Protein AF-A0A970FYA6-F1 (afdb_monomer)

Secondary structure (DSSP, 8-state):
---PPP--SSSSTTTTTTTS---TTB-TTS-BTTTTBSS--GGG-TT---HHHHHHHHHHHHHHHHTS-HHHHHHHHHHHSTT--GGGT----

Mean predicted aligned error: 9.99 Å

Structure (mmCIF, N/CA/C/O backbone):
data_AF-A0A970FYA6-F1
#
_entry.id   AF-A0A970FYA6-F1
#
loop_
_atom_site.group_PDB
_atom_site.id
_atom_site.type_symbol
_atom_site.label_atom_id
_atom_site.label_alt_id
_atom_site.label_comp_id
_atom_site.label_asym_id
_atom_site.label_entity_id
_atom_site.label_seq_id
_atom_site.pdbx_PDB_ins_code
_atom_site.Cartn_x
_atom_site.Cartn_y
_atom_site.Cartn_z
_atom_site.occupancy
_atom_site.B_iso_or_equiv
_atom_site.auth_seq_id
_atom_site.auth_comp_id
_atom_site.auth_asym_id
_atom_site.auth_atom_id
_atom_site.pdbx_PDB_model_num
ATOM 1 N N . MET A 1 1 ? 40.315 -9.466 -46.607 1.00 40.28 1 MET A N 1
ATOM 2 C CA . MET A 1 1 ? 39.085 -8.706 -46.953 1.00 40.28 1 MET A CA 1
ATOM 3 C C . MET A 1 1 ? 38.148 -8.871 -45.775 1.00 40.28 1 MET A C 1
ATOM 5 O O . MET A 1 1 ? 37.181 -9.623 -45.818 1.00 40.28 1 MET A O 1
ATOM 9 N N . ASP A 1 2 ? 38.530 -8.244 -44.673 1.00 38.50 2 ASP A N 1
ATOM 10 C CA . ASP A 1 2 ? 37.943 -8.470 -43.363 1.00 38.50 2 ASP A CA 1
ATOM 11 C C . ASP A 1 2 ? 36.720 -7.568 -43.234 1.00 38.50 2 ASP A C 1
ATO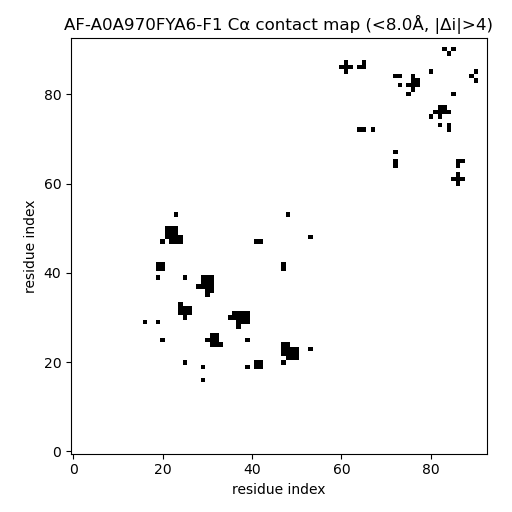M 13 O O . ASP A 1 2 ? 36.819 -6.340 -43.202 1.00 38.50 2 ASP A O 1
ATOM 17 N N . LYS A 1 3 ? 35.535 -8.187 -43.259 1.00 45.59 3 LYS A N 1
ATOM 18 C CA . LYS A 1 3 ? 34.261 -7.496 -43.061 1.00 45.59 3 LYS A CA 1
ATOM 19 C C . LYS A 1 3 ? 34.228 -6.939 -41.638 1.00 45.59 3 LYS A C 1
ATOM 21 O O . LYS A 1 3 ? 34.080 -7.681 -40.673 1.00 45.59 3 LYS A O 1
ATOM 26 N N . LYS A 1 4 ? 34.345 -5.618 -41.527 1.00 41.38 4 LYS 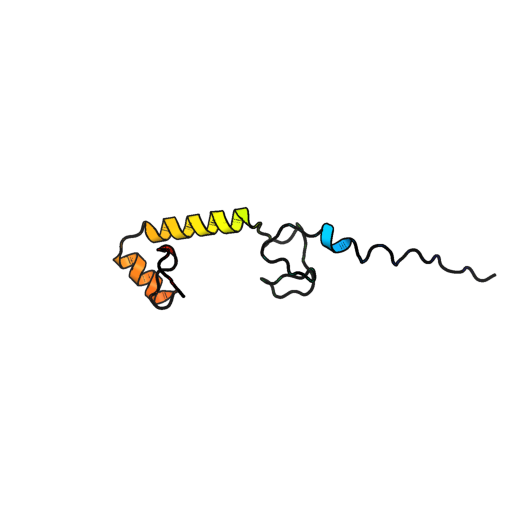A N 1
ATOM 27 C CA . LYS A 1 4 ? 34.119 -4.859 -40.295 1.00 41.38 4 LYS A CA 1
ATOM 28 C C . LYS A 1 4 ? 32.642 -5.005 -39.888 1.00 41.38 4 LYS A C 1
ATOM 30 O O . LYS A 1 4 ? 31.782 -4.701 -40.718 1.00 41.38 4 LYS A O 1
ATOM 35 N N . PRO A 1 5 ? 32.309 -5.455 -38.665 1.00 43.47 5 PRO A N 1
ATOM 36 C CA . PRO A 1 5 ? 30.925 -5.471 -38.231 1.00 43.47 5 PRO A CA 1
ATOM 37 C C . PRO A 1 5 ? 30.437 -4.039 -37.986 1.00 43.47 5 PRO A C 1
ATOM 39 O O . PRO A 1 5 ? 31.128 -3.202 -37.403 1.00 43.47 5 PRO A O 1
ATOM 42 N N . SER A 1 6 ? 29.239 -3.785 -38.501 1.00 44.16 6 SER A N 1
ATOM 43 C CA . SER A 1 6 ? 28.440 -2.572 -38.358 1.00 44.16 6 SER A CA 1
ATOM 44 C C . SER A 1 6 ? 28.220 -2.219 -36.881 1.00 44.16 6 SER A C 1
ATOM 46 O O . SER A 1 6 ? 27.725 -3.030 -36.101 1.00 44.16 6 SER A O 1
ATOM 48 N N . ASN A 1 7 ? 28.591 -0.995 -36.503 1.00 49.09 7 ASN A N 1
ATOM 49 C CA . ASN A 1 7 ? 28.502 -0.468 -35.143 1.00 49.09 7 ASN A CA 1
ATOM 50 C C . ASN A 1 7 ? 27.145 0.231 -34.915 1.00 49.09 7 ASN A C 1
ATOM 52 O O . ASN A 1 7 ? 27.089 1.445 -34.729 1.00 49.09 7 ASN A O 1
ATOM 56 N N . SER A 1 8 ? 26.044 -0.525 -34.986 1.00 47.69 8 SER A N 1
ATOM 57 C CA . SER A 1 8 ? 24.677 0.000 -34.782 1.00 47.69 8 SER A CA 1
ATOM 58 C C . SER A 1 8 ? 24.006 -0.441 -33.475 1.00 47.69 8 SER A C 1
ATOM 60 O O . SER A 1 8 ? 22.845 -0.113 -33.257 1.00 47.69 8 SER A O 1
ATOM 62 N N . ALA A 1 9 ? 24.712 -1.125 -32.574 1.00 45.69 9 ALA A N 1
ATOM 63 C CA . ALA A 1 9 ? 24.107 -1.721 -31.377 1.00 45.69 9 ALA A CA 1
ATOM 64 C C . ALA A 1 9 ? 23.981 -0.789 -30.152 1.00 45.69 9 ALA A C 1
ATOM 66 O O . ALA A 1 9 ? 23.565 -1.251 -29.101 1.00 45.69 9 ALA A O 1
ATOM 67 N N . ASN A 1 10 ? 24.335 0.500 -30.243 1.00 49.53 10 ASN A N 1
ATOM 68 C CA . ASN A 1 10 ? 24.554 1.323 -29.039 1.00 49.53 10 ASN A CA 1
ATOM 69 C C . ASN A 1 10 ? 23.705 2.607 -28.951 1.00 49.53 10 ASN A C 1
ATOM 71 O O . ASN A 1 10 ? 24.089 3.577 -28.309 1.00 49.53 10 ASN A O 1
ATOM 75 N N . LYS A 1 11 ? 22.553 2.652 -29.636 1.00 42.09 11 LYS A N 1
ATOM 76 C CA . LYS A 1 11 ? 21.628 3.807 -29.585 1.00 42.09 11 LYS A CA 1
ATOM 77 C C . LYS A 1 11 ? 20.305 3.536 -28.862 1.00 42.09 11 LYS A C 1
ATOM 79 O O . LYS A 1 11 ? 19.524 4.466 -28.696 1.00 42.09 11 LYS A O 1
ATOM 84 N N . GLN A 1 12 ? 20.044 2.294 -28.451 1.00 52.53 12 GLN A N 1
ATOM 85 C CA . GLN A 1 12 ? 18.751 1.877 -27.889 1.00 52.53 12 GLN A CA 1
ATOM 86 C C . GLN A 1 12 ? 18.725 1.827 -26.351 1.00 52.53 12 GLN A C 1
ATOM 88 O O . GLN A 1 12 ? 17.644 1.843 -25.772 1.00 52.53 12 GLN A O 1
ATOM 93 N N . GLU A 1 13 ? 19.880 1.847 -25.676 1.00 52.50 13 GLU A N 1
ATOM 94 C CA . GLU A 1 13 ? 19.947 1.699 -24.210 1.00 52.50 13 GLU A CA 1
ATOM 95 C C . GLU A 1 13 ? 19.349 2.891 -23.436 1.00 52.50 13 GLU A C 1
ATOM 97 O O . GLU A 1 13 ? 18.890 2.724 -22.311 1.00 52.50 13 GLU A O 1
ATOM 102 N N . GLY A 1 14 ? 19.273 4.080 -24.044 1.00 52.84 14 GLY A N 1
ATOM 103 C CA . GLY A 1 14 ? 18.714 5.277 -23.400 1.00 52.84 14 GLY A CA 1
ATOM 104 C C . GLY A 1 14 ? 17.191 5.442 -23.505 1.00 52.84 14 GLY A C 1
ATOM 105 O O . GLY A 1 14 ? 16.628 6.252 -22.777 1.00 52.84 14 GLY A O 1
ATOM 106 N N . LEU A 1 15 ? 16.514 4.710 -24.400 1.00 55.56 15 LEU A N 1
ATOM 107 C CA . LEU A 1 15 ? 15.069 4.866 -24.657 1.00 55.56 15 LEU A CA 1
ATOM 108 C C . LEU A 1 15 ? 14.202 3.810 -23.955 1.00 55.56 15 LEU A C 1
ATOM 110 O O . LEU A 1 15 ? 13.006 4.026 -23.798 1.00 55.56 15 LEU A O 1
ATOM 114 N N . HIS A 1 16 ? 14.802 2.723 -23.462 1.00 65.88 16 HIS A N 1
ATOM 115 C CA . HIS A 1 16 ? 14.096 1.598 -22.834 1.00 65.88 16 HIS A CA 1
ATOM 116 C C . HIS A 1 16 ? 13.249 1.996 -21.609 1.00 65.88 16 HIS A C 1
ATOM 118 O O . HIS A 1 16 ? 12.297 1.308 -21.260 1.00 65.88 16 HIS A O 1
ATOM 124 N N . MET A 1 17 ? 13.574 3.111 -20.946 1.00 67.62 17 MET A N 1
ATOM 125 C CA . MET A 1 17 ? 12.838 3.577 -19.766 1.00 67.62 17 MET A CA 1
ATOM 126 C C . MET A 1 17 ? 11.501 4.253 -20.113 1.00 67.62 17 MET A C 1
ATOM 128 O O . MET A 1 17 ? 10.585 4.222 -19.297 1.00 67.62 17 MET A O 1
ATOM 132 N N . LEU A 1 18 ? 11.362 4.824 -21.317 1.00 72.25 18 LEU A N 1
ATOM 133 C CA . LEU A 1 18 ? 10.113 5.456 -21.771 1.00 72.25 18 LEU A CA 1
ATOM 134 C C . LEU A 1 18 ? 9.038 4.426 -22.152 1.00 72.25 18 LEU A C 1
ATOM 136 O O . LEU A 1 18 ? 7.857 4.760 -22.169 1.00 72.25 18 LEU A O 1
ATOM 140 N N . ASP A 1 19 ? 9.448 3.182 -22.410 1.00 80.88 19 ASP A N 1
ATOM 141 C CA . ASP A 1 19 ? 8.558 2.059 -22.722 1.00 80.88 19 ASP A CA 1
ATOM 142 C C . ASP A 1 19 ? 8.050 1.336 -21.456 1.00 80.88 19 ASP A C 1
ATOM 144 O O . ASP A 1 19 ? 7.272 0.380 -21.537 1.00 80.88 19 ASP A O 1
ATOM 148 N N . LEU A 1 20 ? 8.495 1.764 -20.267 1.00 85.06 20 LEU A N 1
ATOM 149 C CA . LEU A 1 20 ? 8.093 1.159 -19.000 1.00 85.06 20 LEU A CA 1
ATOM 150 C C . LEU A 1 20 ? 6.683 1.608 -18.585 1.00 85.06 20 LEU A C 1
ATOM 152 O O . LEU A 1 20 ? 6.267 2.735 -18.854 1.00 85.06 20 LEU A O 1
ATOM 156 N N . PRO A 1 21 ? 5.918 0.724 -17.918 1.00 88.75 21 PRO A N 1
ATOM 157 C CA . PRO A 1 21 ? 4.537 1.005 -17.561 1.00 88.75 21 PRO A CA 1
ATOM 158 C C . PRO A 1 21 ? 4.452 2.117 -16.516 1.00 88.75 21 PRO A C 1
ATOM 160 O O . PRO A 1 21 ? 5.294 2.209 -15.623 1.00 88.75 21 PRO A O 1
ATOM 163 N N . ASN A 1 22 ? 3.364 2.887 -16.560 1.00 90.75 22 ASN A N 1
ATOM 164 C CA . ASN A 1 22 ? 3.007 3.822 -15.497 1.00 90.75 22 ASN A CA 1
ATOM 165 C C . ASN A 1 22 ? 2.546 3.049 -14.244 1.00 90.75 22 ASN A C 1
ATOM 167 O O . ASN A 1 22 ? 1.352 2.842 -14.028 1.00 90.75 22 ASN A O 1
ATOM 171 N N . CYS A 1 23 ? 3.510 2.557 -13.465 1.00 95.06 23 CYS A N 1
ATOM 172 C CA . CYS A 1 23 ? 3.305 1.696 -12.307 1.00 95.06 23 CYS A CA 1
ATOM 173 C C . CYS A 1 23 ? 3.911 2.325 -11.046 1.00 95.06 23 CYS A C 1
ATOM 175 O O . CYS A 1 23 ? 5.075 2.718 -11.056 1.00 95.06 23 CYS A O 1
ATOM 177 N N . VAL A 1 24 ? 3.167 2.343 -9.935 1.00 96.31 24 VAL A N 1
ATOM 178 C CA . VAL A 1 24 ? 3.604 2.937 -8.651 1.00 96.31 24 VAL A CA 1
ATOM 179 C C . VAL A 1 24 ? 4.841 2.277 -8.050 1.00 96.31 24 VAL A C 1
ATOM 181 O O . VAL A 1 24 ? 5.515 2.860 -7.208 1.00 96.31 24 VAL A O 1
ATOM 184 N N . SER A 1 25 ? 5.125 1.041 -8.450 1.00 96.31 25 SER A N 1
ATOM 185 C CA . SER A 1 25 ? 6.264 0.269 -7.956 1.00 96.31 25 SER A CA 1
ATOM 186 C C . SER A 1 25 ? 7.456 0.288 -8.909 1.00 96.31 25 SER A C 1
ATOM 188 O O . SER A 1 25 ? 8.412 -0.453 -8.685 1.00 96.31 25 SER A O 1
ATOM 190 N N . LEU A 1 26 ? 7.410 1.076 -9.986 1.00 95.19 26 LEU A N 1
ATOM 191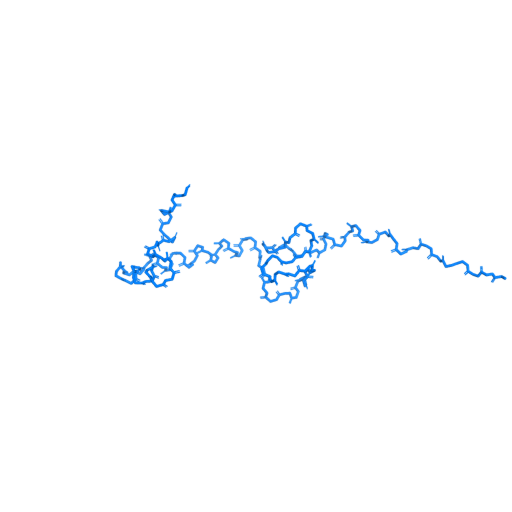 C CA . LEU A 1 26 ? 8.547 1.261 -10.880 1.00 95.19 26 LEU A CA 1
ATOM 192 C C . LEU A 1 26 ? 9.611 2.124 -10.188 1.00 95.19 26 LEU A C 1
ATOM 194 O O . LEU A 1 26 ? 9.306 3.205 -9.695 1.00 95.19 26 LEU A O 1
ATOM 198 N N . SER A 1 27 ? 10.857 1.653 -10.136 1.00 93.06 27 SER A N 1
ATOM 199 C CA . SER A 1 27 ? 11.968 2.445 -9.601 1.00 93.06 27 SER A CA 1
ATOM 200 C C . SER A 1 27 ? 12.594 3.342 -10.670 1.00 93.06 27 SER A C 1
ATOM 202 O O . SER A 1 27 ? 12.509 3.055 -11.863 1.00 93.06 27 SER A O 1
ATOM 204 N N . GLU A 1 28 ? 13.313 4.379 -10.236 1.00 89.69 28 GLU A N 1
ATOM 205 C CA . GLU A 1 28 ? 14.056 5.297 -11.117 1.00 89.69 28 GLU A CA 1
ATOM 206 C C . GLU A 1 28 ? 15.091 4.581 -12.003 1.00 89.69 28 GLU A C 1
ATOM 208 O O . GLU A 1 28 ? 15.417 5.044 -13.090 1.00 89.69 28 GLU A O 1
ATOM 213 N N . ASN A 1 29 ? 15.570 3.411 -11.571 1.00 90.00 29 ASN A N 1
ATOM 214 C CA . ASN A 1 29 ? 16.526 2.590 -12.317 1.00 90.00 29 ASN A CA 1
ATOM 215 C C . ASN A 1 29 ? 15.845 1.553 -13.235 1.00 90.00 29 ASN A C 1
ATOM 217 O O . ASN A 1 29 ? 16.511 0.650 -13.738 1.00 90.00 29 ASN A O 1
ATOM 221 N N . GLY A 1 30 ? 14.522 1.627 -13.421 1.00 91.31 30 GLY A N 1
ATOM 222 C CA . GLY A 1 30 ? 13.749 0.689 -14.244 1.00 91.31 30 GLY A CA 1
ATOM 223 C C . GLY A 1 30 ? 13.490 -0.679 -13.594 1.00 91.31 30 GLY A C 1
ATOM 224 O O . GLY A 1 30 ? 13.119 -1.637 -14.279 1.00 91.31 30 GLY A O 1
ATOM 225 N N . GLY A 1 31 ? 13.688 -0.787 -12.279 1.00 93.38 31 GLY A N 1
ATOM 226 C CA . GLY A 1 31 ? 13.394 -1.975 -11.475 1.00 93.38 31 GLY A CA 1
ATOM 227 C C . GLY A 1 31 ? 11.996 -1.943 -10.852 1.00 93.38 31 GLY A C 1
ATOM 228 O O . GLY A 1 31 ? 11.204 -1.042 -11.108 1.00 93.38 31 GLY A O 1
ATOM 229 N N . CYS A 1 32 ? 11.684 -2.925 -10.009 1.00 95.62 32 CYS A N 1
ATOM 230 C CA . CYS A 1 32 ? 10.425 -2.991 -9.269 1.00 95.62 32 CYS A CA 1
ATOM 231 C C . CYS A 1 32 ? 10.692 -2.950 -7.762 1.00 95.62 32 CYS A C 1
ATOM 233 O O . CYS A 1 32 ? 11.325 -3.862 -7.233 1.00 95.62 32 CYS A O 1
ATOM 235 N N . THR A 1 33 ? 10.195 -1.925 -7.069 1.00 96.12 33 THR A N 1
ATOM 236 C CA . THR A 1 33 ? 10.350 -1.766 -5.614 1.00 96.12 33 THR A CA 1
ATOM 237 C C . THR A 1 33 ? 9.503 -2.768 -4.830 1.00 96.12 33 THR A C 1
ATOM 239 O O . THR A 1 33 ? 9.971 -3.303 -3.833 1.00 96.12 33 THR A O 1
ATOM 242 N N . LEU A 1 34 ? 8.299 -3.093 -5.316 1.00 95.88 34 LEU A N 1
ATOM 243 C CA . LEU A 1 34 ? 7.380 -4.040 -4.671 1.00 95.88 34 LEU A CA 1
ATOM 244 C C . LEU A 1 34 ? 7.925 -5.473 -4.648 1.00 95.88 34 LEU A C 1
ATOM 246 O O . LEU A 1 34 ? 7.867 -6.144 -3.624 1.00 95.88 34 LEU A O 1
ATOM 250 N N . LEU A 1 35 ? 8.454 -5.942 -5.780 1.00 95.25 35 LEU A N 1
ATOM 251 C CA . LEU A 1 35 ? 9.015 -7.291 -5.912 1.00 95.25 35 LEU A CA 1
ATOM 252 C C . LEU A 1 35 ? 10.529 -7.332 -5.647 1.00 95.25 35 LEU A C 1
ATOM 254 O O . LEU A 1 35 ? 11.136 -8.396 -5.735 1.00 95.25 35 LEU A O 1
ATOM 258 N N . ASN A 1 36 ? 11.141 -6.180 -5.350 1.00 95.19 36 ASN A N 1
ATOM 259 C CA . ASN A 1 36 ? 12.582 -6.001 -5.171 1.00 95.19 36 ASN A CA 1
ATOM 260 C C . ASN A 1 36 ? 13.422 -6.578 -6.334 1.00 95.19 36 ASN A C 1
ATOM 262 O O . ASN A 1 36 ? 14.393 -7.311 -6.138 1.00 95.19 36 ASN A O 1
ATOM 266 N N . MET A 1 37 ? 13.023 -6.269 -7.571 1.00 93.81 37 MET A N 1
ATOM 267 C CA . MET A 1 37 ? 13.680 -6.752 -8.791 1.00 93.81 37 MET A CA 1
ATOM 268 C C . MET A 1 37 ? 14.461 -5.637 -9.482 1.00 93.81 37 MET A C 1
ATOM 270 O O . MET A 1 37 ? 14.010 -4.495 -9.550 1.00 93.81 37 MET A O 1
ATOM 274 N N . LYS A 1 38 ? 15.609 -5.981 -10.075 1.00 93.06 38 LYS A N 1
ATOM 275 C CA . LYS A 1 38 ? 16.456 -5.025 -10.813 1.00 93.06 38 LYS A CA 1
ATOM 276 C C . LYS A 1 38 ? 15.865 -4.578 -12.153 1.00 93.06 38 LYS A C 1
ATOM 278 O O . LYS A 1 38 ? 16.255 -3.533 -12.654 1.00 93.06 38 LYS A O 1
ATOM 283 N N . THR A 1 39 ? 14.938 -5.349 -12.718 1.00 91.88 39 THR A N 1
ATOM 284 C CA . THR A 1 39 ? 14.328 -5.077 -14.026 1.00 91.88 39 THR A CA 1
ATOM 285 C C . THR A 1 39 ? 12.823 -5.294 -13.942 1.00 91.88 39 THR A C 1
ATOM 287 O O . THR A 1 39 ? 12.368 -6.314 -13.422 1.00 91.88 39 THR A O 1
ATOM 290 N N . CYS A 1 40 ? 12.047 -4.323 -14.420 1.00 93.44 40 CYS A N 1
ATOM 291 C CA . CYS A 1 40 ? 10.590 -4.391 -14.458 1.00 93.44 40 CYS A CA 1
ATOM 292 C C . CYS A 1 40 ? 10.093 -5.381 -15.527 1.00 93.44 40 CYS A C 1
ATOM 294 O O . CYS A 1 40 ? 10.666 -5.489 -16.608 1.00 93.44 40 CYS A O 1
ATOM 296 N N . GLN A 1 41 ? 8.993 -6.080 -15.236 1.00 91.88 41 GLN A N 1
ATOM 297 C CA . GLN A 1 41 ? 8.355 -7.040 -16.150 1.00 91.88 41 GLN A CA 1
ATOM 298 C C . GLN A 1 41 ? 7.438 -6.379 -17.198 1.00 91.88 41 GLN A C 1
ATOM 300 O O . GLN A 1 41 ? 6.886 -7.063 -18.058 1.00 91.88 41 GLN A O 1
ATOM 305 N N . GLY A 1 42 ? 7.256 -5.059 -17.131 1.00 90.88 42 GLY A N 1
ATOM 306 C CA . GLY A 1 42 ? 6.436 -4.313 -18.083 1.00 90.88 42 GLY A CA 1
ATOM 307 C C . GLY A 1 42 ? 4.927 -4.519 -17.903 1.00 90.88 42 GLY A C 1
ATOM 308 O O . GLY A 1 42 ? 4.451 -4.846 -16.815 1.00 90.88 42 GLY A O 1
ATOM 309 N N . LEU A 1 43 ? 4.169 -4.321 -18.988 1.00 89.88 43 LEU A N 1
ATOM 310 C CA . LEU A 1 43 ? 2.697 -4.382 -19.008 1.00 89.88 43 LEU A CA 1
ATOM 311 C C . LEU A 1 43 ? 2.114 -5.762 -18.650 1.00 89.88 43 LEU A C 1
ATOM 313 O O . LEU A 1 43 ? 0.956 -5.843 -18.258 1.00 89.88 43 LEU A 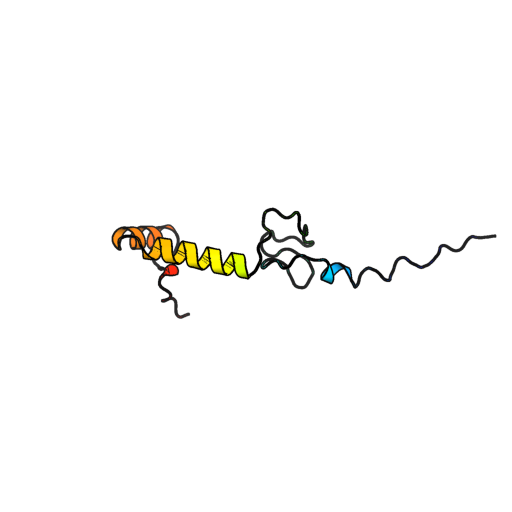O 1
ATOM 317 N N . GLY A 1 44 ? 2.898 -6.839 -18.762 1.00 89.88 44 GLY A N 1
ATOM 318 C CA . GLY A 1 44 ? 2.479 -8.196 -18.386 1.00 89.88 44 GLY A CA 1
ATOM 319 C C . GLY A 1 44 ? 2.604 -8.512 -16.890 1.00 89.88 44 GLY A C 1
ATOM 320 O O . GLY A 1 44 ? 2.322 -9.635 -16.479 1.00 89.88 44 GLY A O 1
ATOM 321 N N . CYS A 1 45 ? 3.062 -7.561 -16.072 1.00 93.50 45 CYS A N 1
ATOM 322 C CA . CYS A 1 45 ? 3.209 -7.755 -14.634 1.00 93.50 45 CYS A CA 1
ATOM 323 C C . CYS A 1 45 ? 1.836 -7.874 -13.951 1.00 93.50 45 CYS A C 1
ATOM 325 O O . CYS A 1 45 ? 1.044 -6.935 -13.969 1.00 93.50 45 CYS A O 1
ATOM 327 N N . SER A 1 46 ? 1.580 -8.992 -13.265 1.00 95.25 46 SER A N 1
ATOM 328 C CA . SER A 1 46 ? 0.336 -9.219 -12.507 1.00 95.25 46 SER A CA 1
ATOM 329 C C . SER A 1 46 ? 0.176 -8.309 -11.284 1.00 95.25 46 SER A C 1
ATOM 331 O O . SER A 1 46 ? -0.900 -8.252 -10.697 1.00 95.25 46 SER A O 1
ATOM 333 N N . PHE A 1 47 ? 1.250 -7.627 -10.882 1.00 94.31 47 PHE A N 1
ATOM 334 C CA . PHE A 1 47 ? 1.274 -6.659 -9.784 1.00 94.31 47 PHE A CA 1
ATOM 335 C C . PHE A 1 47 ? 1.303 -5.209 -10.283 1.00 94.31 47 PHE A C 1
ATOM 337 O O . PHE A 1 47 ? 1.470 -4.293 -9.479 1.00 94.31 47 PHE A O 1
ATOM 344 N N . MET A 1 48 ? 1.199 -4.991 -11.600 1.00 94.75 48 MET A N 1
ATOM 345 C CA . MET A 1 48 ? 1.170 -3.649 -12.169 1.00 94.75 48 MET A CA 1
ATOM 346 C C . MET A 1 48 ? -0.026 -2.889 -11.604 1.00 94.75 48 MET A C 1
ATOM 348 O O . MET A 1 48 ? -1.145 -3.401 -11.586 1.00 94.75 48 MET A O 1
ATOM 352 N N . LYS A 1 49 ? 0.232 -1.675 -11.124 1.00 95.44 49 LYS A N 1
ATOM 353 C CA . LYS A 1 49 ? -0.804 -0.792 -10.611 1.00 95.44 49 LYS A CA 1
ATOM 354 C C . LYS A 1 49 ? -0.435 0.651 -10.882 1.00 95.44 49 LYS A C 1
ATOM 356 O O . LYS A 1 49 ? 0.650 1.090 -10.501 1.00 95.44 49 LYS A O 1
ATOM 361 N N . SER A 1 50 ? -1.339 1.389 -11.503 1.00 94.81 50 SER A N 1
ATOM 362 C CA . SER A 1 50 ? -1.207 2.832 -11.675 1.00 94.81 50 SER A CA 1
ATOM 363 C C . SER A 1 50 ? -1.412 3.576 -10.353 1.00 94.81 50 SER A C 1
ATOM 365 O O . SER A 1 50 ? -1.957 3.044 -9.380 1.00 94.81 50 SER A O 1
ATOM 367 N N . TYR A 1 51 ? -0.978 4.837 -10.307 1.00 93.62 51 TYR A N 1
ATOM 368 C CA . TYR A 1 51 ? -1.197 5.693 -9.138 1.00 93.62 51 TYR A CA 1
ATOM 369 C C . TYR A 1 51 ? -2.687 5.891 -8.840 1.00 93.62 51 TYR A C 1
ATOM 371 O O . TYR A 1 51 ? -3.104 5.798 -7.688 1.00 93.62 51 TYR A O 1
ATOM 379 N N . GLU A 1 52 ? -3.499 6.085 -9.879 1.00 95.00 52 GLU A N 1
ATOM 380 C CA . GLU A 1 52 ? -4.947 6.243 -9.749 1.00 95.00 52 GLU A CA 1
ATOM 381 C C . GLU A 1 52 ? -5.609 4.988 -9.169 1.00 95.00 52 GLU A C 1
ATOM 383 O O . GLU A 1 52 ? -6.386 5.079 -8.218 1.00 95.00 52 GLU A O 1
ATOM 388 N N . GLU A 1 53 ? -5.265 3.799 -9.673 1.00 95.25 53 GLU A N 1
ATOM 389 C CA . GLU A 1 53 ? -5.768 2.541 -9.114 1.00 95.25 53 GLU A CA 1
ATOM 390 C C . GLU A 1 53 ? -5.331 2.360 -7.661 1.00 95.25 53 GLU A C 1
ATOM 392 O O . GLU A 1 53 ? -6.118 1.899 -6.836 1.00 95.25 53 GLU A O 1
ATOM 397 N N . MET A 1 54 ? -4.087 2.714 -7.325 1.00 95.25 54 MET A N 1
ATOM 398 C CA . MET A 1 54 ? -3.593 2.664 -5.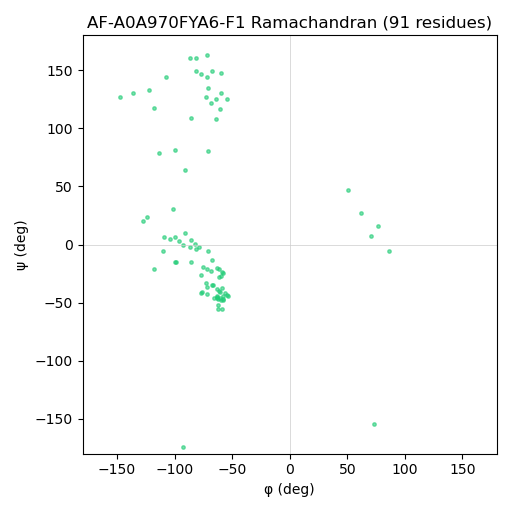950 1.00 95.25 54 MET A CA 1
ATOM 399 C C . MET A 1 54 ? -4.449 3.540 -5.036 1.00 95.25 54 MET A C 1
ATOM 401 O O . MET A 1 54 ? -5.055 3.000 -4.113 1.00 95.25 54 MET A O 1
ATOM 405 N N . VAL A 1 55 ? -4.609 4.825 -5.355 1.00 94.94 55 VAL A N 1
ATOM 406 C CA . VAL A 1 55 ? -5.425 5.762 -4.568 1.00 94.94 55 VAL A CA 1
ATOM 407 C C . VA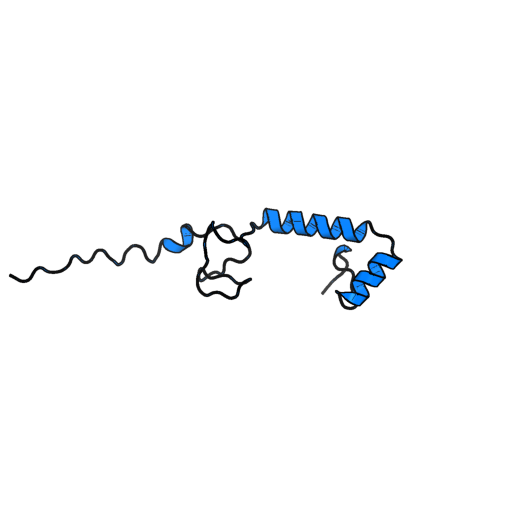L A 1 55 ? -6.874 5.286 -4.446 1.00 94.94 55 VAL A C 1
ATOM 409 O O . VAL A 1 55 ? -7.415 5.248 -3.342 1.00 94.94 55 VAL A O 1
ATOM 412 N N . ASN A 1 56 ? -7.494 4.858 -5.549 1.00 96.19 56 ASN A N 1
ATOM 413 C CA . ASN A 1 56 ? -8.883 4.396 -5.547 1.00 96.19 56 ASN A CA 1
ATOM 414 C C . ASN A 1 56 ? -9.083 3.155 -4.676 1.00 96.19 56 ASN A C 1
ATOM 416 O O . ASN A 1 56 ? -10.024 3.098 -3.886 1.00 96.19 56 ASN A O 1
ATOM 420 N N . THR A 1 57 ? -8.196 2.165 -4.792 1.00 94.62 57 THR A N 1
ATOM 421 C CA . THR A 1 57 ? -8.275 0.978 -3.934 1.00 94.62 57 THR A CA 1
ATOM 422 C C . THR A 1 57 ? -7.985 1.304 -2.476 1.00 94.62 57 THR A C 1
ATOM 424 O O . THR A 1 57 ? -8.611 0.692 -1.614 1.00 94.62 57 THR A O 1
ATOM 427 N N . THR A 1 58 ? -7.083 2.257 -2.204 1.00 94.75 58 THR A N 1
ATOM 428 C CA . THR A 1 58 ? -6.762 2.696 -0.845 1.00 94.75 58 THR A CA 1
ATOM 429 C C . THR A 1 58 ?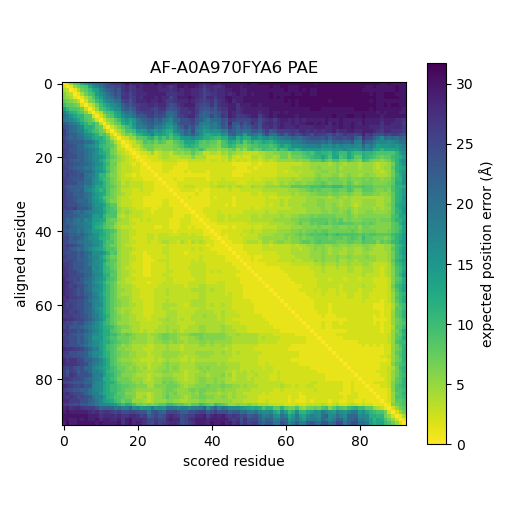 -7.984 3.298 -0.177 1.00 94.75 58 THR A C 1
ATOM 431 O O . THR A 1 58 ? -8.473 2.760 0.813 1.00 94.75 58 THR A O 1
ATOM 434 N N . ARG A 1 59 ? -8.574 4.304 -0.825 1.00 95.62 59 ARG A N 1
ATOM 435 C CA . ARG A 1 59 ? -9.811 4.937 -0.370 1.00 95.62 59 ARG A CA 1
ATOM 436 C C . ARG A 1 59 ? -10.932 3.919 -0.151 1.00 95.62 59 ARG A C 1
ATOM 438 O O . ARG A 1 59 ? -11.626 3.973 0.857 1.00 95.62 59 ARG A O 1
ATOM 445 N N . TYR A 1 60 ? -11.095 2.966 -1.071 1.00 96.81 60 TYR A N 1
ATOM 446 C CA . TYR A 1 60 ? -12.139 1.947 -0.961 1.00 96.81 60 TYR A CA 1
ATOM 447 C C . TYR A 1 60 ? -11.999 1.081 0.300 1.00 96.81 60 TYR A C 1
ATOM 449 O O . TYR A 1 60 ? -12.993 0.839 0.989 1.00 96.81 60 TYR A O 1
ATOM 457 N N . TRP A 1 61 ? -10.793 0.587 0.617 1.00 96.19 61 TRP A N 1
ATOM 458 C CA . TRP A 1 61 ? -10.629 -0.242 1.815 1.00 96.19 61 TRP A CA 1
ATOM 459 C C . TRP A 1 61 ? -10.707 0.590 3.098 1.00 96.19 61 TRP A C 1
ATOM 461 O O . TRP A 1 61 ? -11.248 0.098 4.088 1.00 96.19 61 TRP A O 1
ATOM 471 N N . GLU A 1 62 ? -10.246 1.842 3.075 1.00 96.12 62 GLU A N 1
ATOM 472 C CA . GLU A 1 62 ? -10.364 2.765 4.207 1.00 96.12 62 GLU A CA 1
ATOM 473 C C . GLU A 1 62 ? -11.831 3.048 4.542 1.00 96.12 62 GLU A C 1
ATOM 475 O O . GLU A 1 62 ? -12.258 2.803 5.669 1.00 96.12 62 GLU A O 1
ATOM 480 N N . GLU A 1 63 ? -12.635 3.449 3.551 1.00 96.69 63 GLU A N 1
ATOM 481 C CA . GLU A 1 63 ? -14.082 3.662 3.702 1.00 96.69 63 GLU A CA 1
ATOM 482 C C . GLU A 1 63 ? -14.777 2.401 4.234 1.00 96.69 63 GLU A C 1
ATOM 484 O O . GLU A 1 63 ? -15.620 2.464 5.131 1.00 96.69 63 GLU A O 1
ATOM 489 N N . ARG A 1 64 ? -14.389 1.225 3.724 1.00 97.69 64 ARG A N 1
ATOM 490 C CA . ARG A 1 64 ? -14.967 -0.059 4.133 1.00 97.69 64 ARG A CA 1
ATOM 491 C C . ARG A 1 64 ? -14.641 -0.436 5.577 1.00 97.69 64 ARG A C 1
ATOM 493 O O . ARG A 1 64 ? -15.469 -1.098 6.212 1.00 97.69 64 ARG A O 1
ATOM 500 N N . LEU A 1 65 ? -13.449 -0.099 6.068 1.00 97.38 65 LEU A N 1
ATOM 501 C CA . LEU A 1 65 ? -13.065 -0.322 7.462 1.00 97.38 65 LEU A CA 1
ATOM 502 C C . LEU A 1 65 ? -13.698 0.719 8.383 1.00 97.38 65 LEU A C 1
ATOM 504 O O . LEU A 1 65 ? -14.230 0.344 9.426 1.00 97.38 65 LEU A O 1
ATOM 508 N N . ALA A 1 66 ? -13.729 1.985 7.965 1.00 96.56 66 ALA A N 1
ATOM 509 C CA . ALA A 1 66 ? -14.377 3.071 8.695 1.00 96.56 66 ALA A CA 1
ATOM 510 C C . ALA A 1 66 ? -15.891 2.850 8.861 1.00 96.56 66 ALA A C 1
ATOM 512 O O . ALA A 1 66 ? -16.475 3.303 9.842 1.00 96.56 66 ALA A O 1
ATOM 513 N N . SER A 1 67 ? -16.531 2.120 7.940 1.00 97.31 67 SER A N 1
ATOM 514 C CA . SER A 1 67 ? -17.960 1.790 8.012 1.00 97.31 67 SER A CA 1
ATOM 515 C C . SER A 1 67 ? -18.303 0.639 8.971 1.00 97.31 67 SER A C 1
ATOM 517 O O . SER A 1 67 ? -19.465 0.237 9.038 1.00 97.31 67 SER A O 1
ATOM 519 N N . LEU A 1 68 ? -17.319 0.005 9.616 1.00 97.75 68 LEU A N 1
ATOM 520 C CA . LEU A 1 68 ? -17.561 -1.075 10.576 1.00 97.75 68 LEU A CA 1
ATOM 521 C C . LEU A 1 68 ? -17.947 -0.517 11.950 1.00 97.75 68 LEU A C 1
ATOM 523 O O . LEU A 1 68 ? -17.623 0.616 12.285 1.00 97.75 68 LEU A O 1
ATOM 527 N N . ASP A 1 69 ? -18.572 -1.347 12.783 1.00 97.56 69 ASP A N 1
ATOM 528 C CA . ASP A 1 69 ? -18.796 -1.009 14.192 1.00 97.56 69 ASP A CA 1
ATOM 529 C C . ASP A 1 69 ? -17.459 -0.776 14.919 1.00 97.56 69 ASP A C 1
ATOM 531 O O . ASP A 1 69 ? -16.465 -1.452 14.632 1.00 97.56 69 ASP A O 1
ATOM 535 N N . GLU A 1 70 ? -17.447 0.126 15.899 1.00 96.69 70 GLU A N 1
ATOM 536 C CA . GLU A 1 70 ? -16.243 0.528 16.643 1.00 96.69 70 GLU A CA 1
ATOM 537 C C . GLU A 1 70 ? -15.486 -0.669 17.243 1.00 96.69 70 GLU A C 1
ATOM 539 O O . GLU A 1 70 ? -14.278 -0.802 17.050 1.00 96.69 70 GLU A O 1
ATOM 544 N N . GLU A 1 71 ? -16.197 -1.627 17.852 1.00 97.88 71 GLU A N 1
ATOM 545 C CA . GLU A 1 71 ? -15.582 -2.838 18.418 1.00 97.88 71 GLU A CA 1
ATOM 546 C C . GLU A 1 71 ? -14.824 -3.660 17.355 1.00 97.88 71 GLU A C 1
ATOM 548 O O . GLU A 1 71 ? -13.752 -4.220 17.612 1.00 97.88 71 GLU A O 1
ATOM 553 N N . LYS A 1 72 ? -15.359 -3.733 16.128 1.00 98.00 72 LYS A N 1
ATOM 554 C CA . LYS A 1 72 ? -14.703 -4.439 15.018 1.00 98.00 72 LYS A CA 1
ATOM 555 C C . LYS A 1 72 ? -13.481 -3.668 14.537 1.00 98.00 72 LYS A C 1
ATOM 557 O O . LYS A 1 72 ? -12.448 -4.293 14.296 1.00 98.00 72 LYS A O 1
ATOM 562 N N . GLN A 1 73 ? -13.582 -2.344 14.422 1.00 98.06 73 GLN A N 1
ATOM 563 C CA . GLN A 1 73 ? -12.456 -1.488 14.049 1.00 98.06 73 GLN A CA 1
ATOM 564 C C . GLN A 1 73 ? -11.303 -1.623 15.051 1.00 98.06 73 GLN A C 1
ATOM 566 O O . GLN A 1 73 ? -10.172 -1.893 14.645 1.00 98.06 73 GLN A O 1
ATOM 571 N N . GLU A 1 74 ? -11.584 -1.553 16.355 1.00 97.69 74 GLU A N 1
ATOM 572 C CA . GLU A 1 74 ? -10.586 -1.768 17.408 1.00 97.69 74 GLU A CA 1
ATOM 573 C C . GLU A 1 74 ? -9.916 -3.135 17.325 1.00 97.69 74 GLU A C 1
ATOM 575 O O . GLU A 1 74 ? -8.698 -3.255 17.484 1.00 97.69 74 GLU A O 1
ATOM 580 N N . ARG A 1 75 ? -10.706 -4.187 17.093 1.00 98.19 75 ARG A N 1
ATOM 581 C CA . ARG A 1 75 ? -10.185 -5.550 16.984 1.00 98.19 75 ARG A CA 1
ATOM 582 C C . ARG A 1 75 ? -9.231 -5.679 15.797 1.00 98.19 75 ARG A C 1
ATOM 584 O O . ARG A 1 75 ? -8.155 -6.252 15.951 1.00 98.19 75 ARG A O 1
ATOM 591 N N . ILE A 1 76 ? -9.595 -5.124 14.641 1.00 97.75 76 ILE A N 1
ATOM 592 C CA . ILE A 1 76 ? -8.747 -5.106 13.439 1.00 97.75 76 ILE A CA 1
ATOM 593 C C . ILE A 1 76 ? -7.467 -4.304 13.699 1.00 97.75 76 ILE A C 1
ATOM 595 O O . ILE A 1 76 ? -6.373 -4.784 13.399 1.00 97.75 76 ILE A O 1
ATOM 599 N N . ALA A 1 77 ? -7.587 -3.125 14.314 1.00 97.62 77 ALA A N 1
ATOM 600 C CA . ALA A 1 77 ? -6.460 -2.265 14.656 1.00 97.62 77 ALA A CA 1
ATOM 601 C C . ALA A 1 77 ? -5.451 -2.983 15.561 1.00 97.62 77 ALA A C 1
ATOM 603 O O . ALA A 1 77 ? -4.253 -3.001 15.274 1.00 97.62 77 ALA A O 1
ATOM 604 N N . LYS A 1 78 ? -5.929 -3.638 16.627 1.00 97.56 78 LYS A N 1
ATOM 605 C CA . LYS A 1 78 ? -5.092 -4.399 17.569 1.00 97.56 78 LYS A CA 1
ATOM 606 C C . LYS A 1 78 ? -4.388 -5.586 16.899 1.00 97.56 78 LYS A C 1
ATOM 608 O O . LYS A 1 78 ? -3.231 -5.840 17.216 1.00 97.56 78 LYS A O 1
ATOM 613 N N . LEU A 1 79 ? -5.054 -6.290 15.980 1.00 97.88 79 LEU A N 1
ATOM 614 C CA . LEU A 1 79 ? -4.498 -7.480 15.320 1.00 97.88 79 LEU A CA 1
ATOM 615 C C . LEU A 1 79 ? -3.468 -7.158 14.231 1.00 97.88 79 LEU A C 1
ATOM 617 O O . LEU A 1 79 ? -2.473 -7.869 14.122 1.00 97.88 79 LEU A O 1
ATOM 621 N N . TYR A 1 80 ? -3.708 -6.122 13.422 1.00 97.19 80 TYR A N 1
ATOM 622 C CA . TYR A 1 80 ? -2.937 -5.891 12.192 1.00 97.19 80 TYR A CA 1
ATOM 623 C C . TYR A 1 80 ? -2.153 -4.577 12.166 1.00 97.19 80 TYR A C 1
ATOM 625 O O . TYR A 1 80 ? -1.185 -4.470 11.420 1.00 97.19 80 TYR A O 1
ATOM 633 N N . TYR A 1 81 ? -2.533 -3.590 12.980 1.00 95.69 81 TYR A N 1
ATOM 634 C CA . TYR A 1 81 ? -2.017 -2.219 12.888 1.00 95.69 81 TYR A CA 1
ATOM 635 C C . TYR A 1 81 ? -1.474 -1.684 14.224 1.00 95.69 81 TYR A C 1
ATOM 637 O O . TYR A 1 81 ? -1.375 -0.475 14.424 1.00 95.69 81 TYR A O 1
ATOM 645 N N . GLY A 1 82 ? -1.135 -2.566 15.172 1.00 95.25 82 GLY A N 1
ATOM 646 C CA . GLY A 1 82 ? -0.555 -2.170 16.463 1.00 95.25 82 GLY A CA 1
ATOM 647 C C . GLY A 1 82 ? -1.475 -1.286 17.315 1.00 95.25 82 GLY A C 1
ATOM 648 O O . GLY A 1 82 ? -0.997 -0.465 18.090 1.00 95.25 82 GLY A O 1
ATOM 649 N N . GLY A 1 83 ? -2.792 -1.415 17.140 1.00 94.88 83 GLY A N 1
ATOM 650 C CA . GLY A 1 83 ? -3.804 -0.592 17.804 1.00 94.88 83 GLY A CA 1
ATOM 651 C C . GLY A 1 83 ? -4.127 0.727 17.094 1.00 94.88 83 GLY A C 1
ATOM 652 O O . GLY A 1 83 ? -5.066 1.400 17.509 1.00 94.88 83 GLY A O 1
ATOM 653 N N . LYS A 1 84 ? -3.417 1.085 16.016 1.00 95.25 84 LYS A N 1
ATOM 654 C CA . LYS A 1 84 ? -3.721 2.274 15.205 1.00 95.25 84 LYS A CA 1
ATOM 655 C C . LYS A 1 84 ? -4.849 1.987 14.205 1.00 95.25 84 LYS A C 1
ATOM 657 O O . LYS A 1 84 ? -4.970 0.873 13.703 1.00 95.25 84 LYS A O 1
ATOM 662 N N . MET A 1 85 ? -5.638 3.008 13.874 1.00 95.38 85 MET A N 1
ATOM 663 C CA . MET A 1 85 ? -6.691 2.952 12.849 1.00 95.38 85 MET A CA 1
ATOM 664 C C . MET A 1 85 ? -6.317 3.861 11.668 1.00 95.38 85 MET A C 1
ATOM 666 O O . MET A 1 85 ? -6.818 4.983 11.584 1.00 95.38 85 MET A O 1
ATOM 670 N N . PRO A 1 86 ? -5.415 3.426 10.766 1.00 94.31 86 PRO A N 1
ATOM 671 C CA . PRO A 1 86 ? -4.917 4.277 9.680 1.00 94.31 86 PRO A CA 1
ATOM 672 C C . PRO A 1 86 ? -6.027 4.780 8.744 1.00 94.31 86 PRO A C 1
ATOM 674 O O . PRO A 1 86 ? -5.923 5.875 8.206 1.00 94.31 86 PRO A O 1
ATOM 677 N N . TRP A 1 87 ? -7.129 4.035 8.623 1.00 95.56 87 TRP A N 1
ATOM 678 C CA . TRP A 1 87 ? -8.290 4.408 7.807 1.00 95.56 87 TRP A CA 1
ATOM 679 C C . TRP A 1 87 ? -9.128 5.574 8.359 1.00 95.56 87 TRP A C 1
ATOM 681 O O . TRP A 1 87 ? -10.064 6.005 7.694 1.00 95.56 87 TRP A O 1
ATOM 691 N N . LEU A 1 88 ? -8.833 6.083 9.561 1.00 92.69 88 LEU A N 1
ATOM 692 C CA . LEU A 1 88 ? -9.506 7.258 10.132 1.00 92.69 88 LEU A CA 1
ATOM 693 C C . LEU A 1 88 ? -8.737 8.570 9.90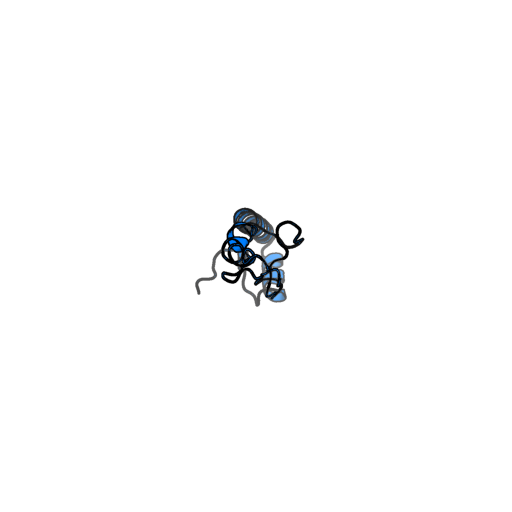3 1.00 92.69 88 LEU A C 1
ATOM 695 O O . LEU A 1 88 ? -9.164 9.609 10.396 1.00 92.69 88 LEU A O 1
ATOM 699 N N . GLY A 1 89 ? -7.606 8.542 9.189 1.00 76.75 89 GLY A N 1
ATOM 700 C CA . GLY A 1 89 ? -6.841 9.747 8.840 1.00 76.75 89 GLY A CA 1
ATOM 701 C C . GLY A 1 89 ? -6.112 10.435 10.005 1.00 76.75 89 GLY A C 1
ATOM 702 O O . GLY A 1 89 ? -5.539 11.498 9.805 1.00 76.75 89 GLY A O 1
ATOM 703 N N . ASN A 1 90 ? -6.096 9.835 11.203 1.00 58.19 90 ASN A N 1
ATOM 704 C CA . ASN A 1 90 ? -5.557 10.438 12.433 1.00 58.19 90 ASN A CA 1
ATOM 705 C C . ASN A 1 90 ? -4.157 9.933 12.830 1.00 58.19 90 ASN A C 1
ATOM 707 O O . ASN A 1 90 ? -3.837 9.868 14.016 1.00 58.19 90 ASN A O 1
ATOM 711 N N . SER A 1 91 ? -3.310 9.549 11.878 1.00 47.53 91 SER A N 1
ATOM 712 C CA . SER A 1 91 ? -1.880 9.378 12.163 1.00 47.53 91 SER A CA 1
ATOM 713 C C . SER A 1 91 ? -1.126 10.614 11.691 1.00 47.53 91 SER A C 1
ATOM 715 O O . SER A 1 91 ? -0.578 10.625 10.591 1.00 47.53 91 SER A O 1
ATOM 717 N N . GLU A 1 92 ? -1.153 11.660 12.519 1.00 42.66 92 GLU A N 1
ATOM 718 C CA . GLU A 1 92 ?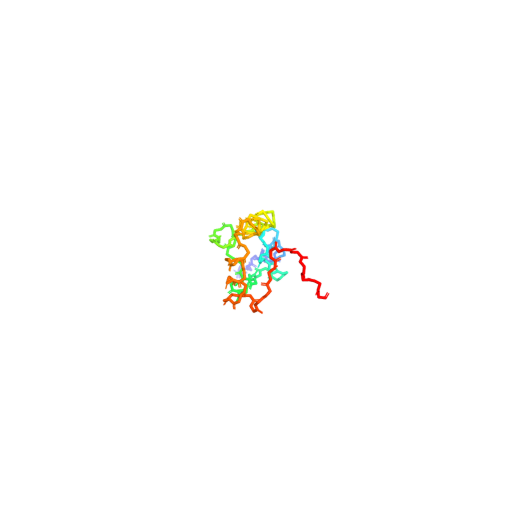 -0.059 12.629 12.565 1.00 42.66 92 GLU A CA 1
ATOM 719 C C . GLU A 1 92 ? 1.210 11.853 12.966 1.00 42.66 92 GLU A C 1
ATOM 721 O O . GLU A 1 92 ? 1.251 11.258 14.047 1.00 42.66 92 GLU A O 1
ATOM 726 N N . ASP A 1 93 ? 2.194 11.811 12.067 1.00 40.41 93 ASP A N 1
ATOM 727 C CA . ASP A 1 93 ? 3.604 11.557 12.386 1.00 40.41 93 ASP A CA 1
ATOM 728 C C . ASP A 1 93 ? 4.356 12.897 12.320 1.00 40.41 93 ASP A C 1
ATOM 730 O O . ASP A 1 93 ? 4.082 13.683 11.378 1.00 40.41 93 ASP A O 1
#

Radius of gyration: 22.35 Å; Cα contacts (8 Å, |Δi|>4): 74; chains: 1; bounding box: 58×22×65 Å

Solvent-accessible surface area (backbone atoms only — not comparable to full-atom values): 5909 Å² total; per-residue (Å²): 138,82,82,76,81,83,89,74,86,82,78,59,83,84,55,60,68,79,74,49,57,79,32,71,44,55,38,100,80,47,12,23,64,81,77,70,36,80,62,54,74,43,86,79,36,94,80,65,40,35,61,66,56,48,52,54,54,48,52,52,53,24,54,57,49,64,71,44,58,67,72,57,42,52,52,51,13,51,75,77,48,82,58,43,61,72,56,71,73,75,74,85,128

pLDDT: mean 83.85, std 19.73, range [38.5, 98.19]

Sequence (93 aa):
MDKKPSNSANKQEGLHMLDLPNCVSLSENGGCTLLNMKTCQGLGCSFMKSYEEMVNTTRYWEERLASLDEEKQERIAKLYYGGKMPWLGNSED

Foldseek 3Di:
DDDDDDPPPPDCPVCVQVQADQAPQQDPQQAGNVVPGNHDPGPPDPRGDHPVRVVVVVLVVLVVLVPDDPVSNQVCCVPPPVRDNVSVVPDDD